Protein AF-0000000066196671 (afdb_homodimer)

Sequence (180 aa):
MACPLDQAIGLLVAIFHKYSGQEGDKNTLSKSELKELIQKELTIGAKLQDAEIAKLMDDLDRNKDQVVNFQEYVTFLGALAMIYNDVLRGMACPLDQAIGLLVAIFHKYSGQEGDKNTLSKSELKELIQKELTIGAKLQDAEIAKLMDDLDRNKDQVVNFQEYVTFLGALAMIYNDVLRG

Foldseek 3Di:
DQDPVNVVVVVLLVLLQVQCPPVHGSFWAALVSQLCSCCVVNPVSVVPDSVRSQVLLVVLPPVPPNIHGPVSSVVSVVVVVVVVVVVVVD/DQDPVNVVVVVLLVLLQVQCPPVHGSFWAALVSQLCSCCVVPPVSVVPDSVRSQVLLVVLPPVPPNIHGPVSSVVSVVVVVVVVVVVVVD

Solvent-accessible surface area (backbone atoms only — not comparable to full-atom values): 9330 Å² total; per-residue (Å²): 127,83,24,72,51,51,52,28,35,49,49,50,41,49,53,47,43,68,36,13,43,71,88,62,53,52,63,31,23,38,62,68,33,46,44,49,43,32,40,71,33,23,71,70,33,55,72,49,47,73,67,54,43,51,49,49,44,57,67,44,21,74,83,67,74,67,34,31,36,60,65,36,47,29,53,49,51,36,53,52,24,51,54,47,43,56,58,64,74,93,127,84,25,71,50,52,52,29,34,48,49,51,40,50,52,47,43,67,37,13,42,70,88,63,54,53,61,30,21,39,64,68,33,46,44,49,42,32,40,72,34,24,71,70,33,55,72,49,47,72,69,55,43,50,49,50,43,56,67,44,20,72,83,67,73,68,34,32,37,59,64,36,48,30,52,52,50,35,54,52,22,52,54,48,42,55,58,65,74,91

Organism: Sus scrofa (NCBI:txid9823)

Nearest PDB structures (foldseek):
  1k96-assembly1_A-2  TM=9.600E-01  e=1.527E-11  Homo sapiens
  1k9k-assembly1_A  TM=9.599E-01  e=1.431E-11  Homo sapiens
  4ybh-assembly1_B-2  TM=9.336E-01  e=1.178E-11  Homo sapiens
  2m1k-assembly1_D  TM=9.366E-01  e=1.854E-11  Homo sapiens
  4cfq-assembly2_A  TM=9.407E-01  e=6.468E-08  Homo sapiens

Radius of gyration: 16.0 Å; Cα contacts (8 Å, |Δi|>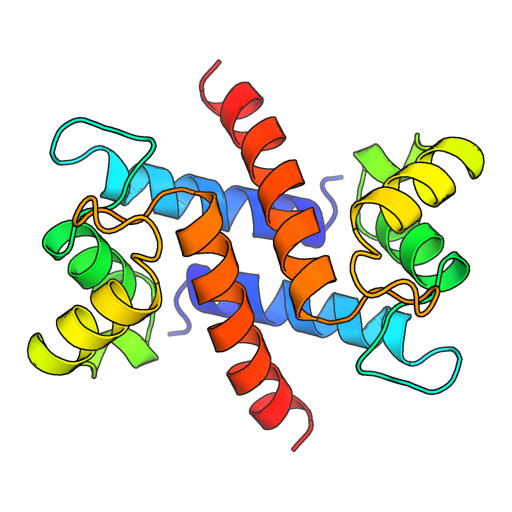4): 247; chains: 2; bounding box: 41×39×40 Å

InterPro domains:
  IPR001751 S100/Calcium binding protein 7/8-like, conserved site [PS00303] (56-77)
  IPR002048 EF-hand domain [PS50222] (48-83)
  IPR002048 EF-hand domain [SM00054] (52-80)
  IPR011992 EF-hand domain pair [SSF47473] (6-86)
  IPR013787 S100/CaBP-9k-type, calcium binding, subdomain [PF01023] (5-42)
  IPR013787 S100/CaBP-9k-type, calcium binding, subdomain [SM01394] (5-47)
  IPR018247 EF-Hand 1, calcium-binding site [PS00018] (61-73)
  IPR034118 Protein S100-A6 [cd05029] (1-88)

GO terms:
  GO:0005634 nucleus (C, IDA)
  GO:0005737 cytoplasm (C, IDA)
  GO:0098586 cellular response to virus (P, IMP)

Structure (mmCIF, N/CA/C/O backbone):
data_AF-0000000066196671-model_v1
#
loop_
_entity.id
_entity.type
_entity.pdbx_description
1 polymer 'Protein S100-A6'
#
loop_
_atom_site.group_PDB
_atom_site.id
_atom_site.type_symbol
_atom_site.label_atom_id
_atom_site.label_alt_id
_atom_site.label_comp_id
_atom_site.label_asym_id
_atom_site.label_entity_id
_atom_site.label_seq_id
_atom_site.pdbx_PDB_ins_code
_atom_site.Cartn_x
_atom_site.Cartn_y
_atom_site.Cartn_z
_atom_site.occupancy
_atom_site.B_iso_or_equiv
_atom_site.auth_seq_id
_atom_site.auth_comp_id
_atom_site.auth_asym_id
_atom_site.auth_atom_id
_atom_site.pdbx_PDB_model_num
ATOM 1 N 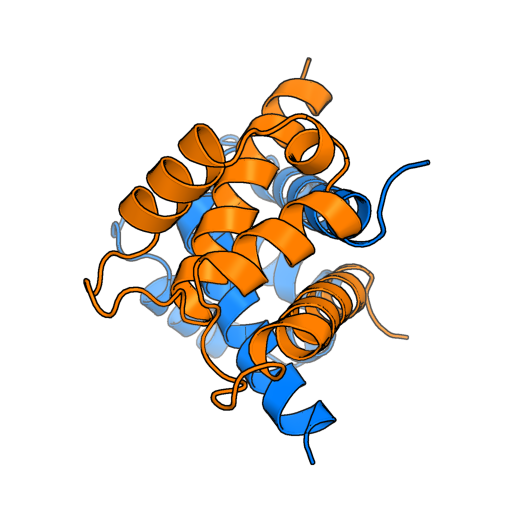N . MET A 1 1 ? 7.555 1.979 20.031 1 54.72 1 MET A N 1
ATOM 2 C CA . MET A 1 1 ? 6.465 1.084 19.656 1 54.72 1 MET A CA 1
ATOM 3 C C . MET A 1 1 ? 6.105 1.262 18.188 1 54.72 1 MET A C 1
ATOM 5 O O . MET A 1 1 ? 6.031 2.389 17.688 1 54.72 1 MET A O 1
ATOM 9 N N . ALA A 1 2 ? 6.223 0.228 17.516 1 67.56 2 ALA A N 1
ATOM 10 C CA . ALA A 1 2 ? 6.02 0.323 16.078 1 67.56 2 ALA A CA 1
ATOM 11 C C . ALA A 1 2 ? 4.582 0.729 15.75 1 67.56 2 ALA A C 1
ATOM 13 O O . ALA A 1 2 ? 3.633 0.179 16.312 1 67.56 2 ALA A O 1
ATOM 14 N N . CYS A 1 3 ? 4.348 1.854 15.148 1 82.56 3 CYS A N 1
ATOM 15 C CA . CYS A 1 3 ? 3.031 2.363 14.781 1 82.56 3 CYS A CA 1
ATOM 16 C C . CYS A 1 3 ? 2.299 1.385 13.875 1 82.56 3 CYS A C 1
ATOM 18 O O . CYS A 1 3 ? 2.93 0.628 13.133 1 82.56 3 CYS A O 1
ATOM 20 N N . PRO A 1 4 ? 1.027 1.241 14.016 1 88.31 4 PRO A N 1
ATOM 21 C CA . PRO A 1 4 ? 0.217 0.314 13.227 1 88.31 4 PRO A CA 1
ATOM 22 C C . PRO A 1 4 ? 0.467 0.448 11.719 1 88.31 4 PRO A C 1
ATOM 24 O O . PRO A 1 4 ? 0.535 -0.558 11.016 1 88.31 4 PRO A O 1
ATOM 27 N N . LEU A 1 5 ? 0.782 1.62 11.281 1 91.19 5 LEU A N 1
ATOM 28 C CA . LEU A 1 5 ? 1.023 1.882 9.867 1 91.19 5 LEU A CA 1
ATOM 29 C C . LEU A 1 5 ? 2.354 1.285 9.422 1 91.19 5 LEU A C 1
ATOM 31 O O . LEU A 1 5 ? 2.432 0.642 8.375 1 91.19 5 LEU A O 1
ATOM 35 N N . ASP A 1 6 ? 3.361 1.443 10.242 1 91.25 6 ASP A N 1
ATOM 36 C CA . ASP A 1 6 ? 4.688 0.895 9.977 1 91.25 6 ASP A CA 1
ATOM 37 C C . ASP A 1 6 ? 4.648 -0.63 9.906 1 91.25 6 ASP A C 1
ATOM 39 O O . ASP A 1 6 ? 5.316 -1.235 9.07 1 91.25 6 ASP A O 1
ATOM 43 N N . GLN A 1 7 ? 3.906 -1.208 10.828 1 89.62 7 GLN A N 1
ATOM 44 C CA . GLN A 1 7 ? 3.785 -2.66 10.883 1 89.62 7 GLN A CA 1
ATOM 45 C C . GLN A 1 7 ? 3.076 -3.205 9.648 1 89.62 7 GLN A C 1
ATOM 47 O O . GLN A 1 7 ? 3.475 -4.234 9.102 1 89.62 7 GLN A O 1
ATOM 52 N N . ALA A 1 8 ? 2.016 -2.455 9.234 1 91.62 8 ALA A N 1
ATOM 53 C CA . ALA A 1 8 ? 1.254 -2.848 8.047 1 91.62 8 ALA A CA 1
ATOM 54 C C . ALA A 1 8 ? 2.129 -2.82 6.801 1 91.62 8 ALA A C 1
ATOM 56 O O . ALA A 1 8 ? 2.127 -3.766 6.012 1 91.62 8 ALA A O 1
ATOM 57 N N . ILE A 1 9 ? 2.971 -1.768 6.719 1 92 9 ILE A N 1
ATOM 58 C CA . ILE A 1 9 ? 3.861 -1.61 5.574 1 92 9 ILE A CA 1
ATOM 59 C C . ILE A 1 9 ? 4.902 -2.727 5.574 1 92 9 ILE A C 1
ATOM 61 O O . ILE A 1 9 ? 5.211 -3.297 4.527 1 92 9 ILE A O 1
ATOM 65 N N . GLY A 1 10 ? 5.391 -3.002 6.656 1 89.88 10 GLY A N 1
ATOM 66 C CA . GLY A 1 10 ? 6.379 -4.062 6.777 1 89.88 10 GLY A CA 1
ATOM 67 C C . GLY A 1 10 ? 5.84 -5.426 6.375 1 89.88 10 GLY A C 1
ATOM 68 O O . GLY A 1 10 ? 6.547 -6.211 5.738 1 89.88 10 GLY A O 1
ATOM 69 N N . LEU A 1 11 ? 4.617 -5.641 6.766 1 90.62 11 LEU A N 1
ATOM 70 C CA . LEU A 1 11 ? 3.984 -6.914 6.449 1 90.62 11 LEU A CA 1
ATOM 71 C C . LEU A 1 11 ? 3.775 -7.055 4.945 1 90.62 11 LEU A C 1
ATOM 73 O O . LEU A 1 11 ? 4.012 -8.125 4.379 1 90.62 11 LEU A O 1
ATOM 77 N N . LEU A 1 12 ? 3.344 -5.93 4.34 1 91.5 12 LEU A N 1
ATOM 78 C CA . LEU A 1 12 ? 3.129 -5.926 2.896 1 91.5 12 LEU A CA 1
ATOM 79 C C . LEU A 1 12 ? 4.418 -6.25 2.152 1 91.5 12 LEU A C 1
ATOM 81 O O . LEU A 1 12 ? 4.41 -7.035 1.2 1 91.5 12 LEU A O 1
ATOM 85 N N . VAL A 1 13 ? 5.547 -5.676 2.592 1 91.56 13 VAL A N 1
ATOM 86 C CA . VAL A 1 13 ? 6.859 -5.891 1.988 1 91.56 13 VAL A CA 1
ATOM 87 C C . VAL A 1 13 ? 7.305 -7.332 2.219 1 91.56 13 VAL A C 1
ATOM 89 O O . VAL A 1 13 ? 7.84 -7.977 1.313 1 91.56 13 VAL A O 1
ATOM 92 N N . ALA A 1 14 ? 7.074 -7.824 3.416 1 90.12 14 ALA A N 1
ATOM 93 C CA . ALA A 1 14 ? 7.48 -9.18 3.775 1 90.12 14 ALA A CA 1
ATOM 94 C C . ALA A 1 14 ? 6.773 -10.219 2.902 1 90.12 14 ALA A C 1
ATOM 96 O O . ALA A 1 14 ? 7.398 -11.164 2.424 1 90.12 14 ALA A O 1
ATOM 97 N N . ILE A 1 15 ? 5.539 -10 2.725 1 91.25 15 ILE A N 1
ATOM 98 C CA . ILE A 1 15 ? 4.738 -10.914 1.912 1 91.25 15 ILE A CA 1
ATOM 99 C C . ILE A 1 15 ? 5.207 -10.852 0.459 1 91.25 15 ILE A C 1
ATOM 101 O O . ILE A 1 15 ? 5.332 -11.883 -0.203 1 91.25 15 ILE A O 1
ATOM 105 N N . PHE A 1 16 ? 5.492 -9.609 -0.021 1 90.62 16 PHE A N 1
ATOM 106 C CA . PHE A 1 16 ? 5.996 -9.422 -1.375 1 90.62 16 PHE A CA 1
ATOM 107 C C . PHE A 1 16 ? 7.281 -10.211 -1.593 1 90.62 16 PHE A C 1
ATOM 109 O O . PHE A 1 16 ? 7.41 -10.93 -2.586 1 90.62 16 PHE A O 1
ATOM 116 N N . HIS A 1 17 ? 8.164 -10.164 -0.658 1 88.38 17 HIS A N 1
ATOM 117 C CA . HIS A 1 17 ? 9.461 -10.828 -0.757 1 88.38 17 HIS A CA 1
ATOM 118 C C . HIS A 1 17 ? 9.312 -12.336 -0.563 1 88.38 17 HIS A C 1
ATOM 120 O O . HIS A 1 17 ? 10.133 -13.109 -1.062 1 88.38 17 HIS A O 1
ATOM 126 N N . LYS A 1 18 ? 8.258 -12.633 0.207 1 90.5 18 LYS A N 1
ATOM 127 C CA . LYS A 1 18 ? 7.996 -14.047 0.455 1 90.5 18 LYS A CA 1
ATOM 128 C C . LYS A 1 18 ? 7.699 -14.789 -0.845 1 90.5 18 LYS A C 1
ATOM 130 O O . LYS A 1 18 ? 8.148 -15.922 -1.037 1 90.5 18 LYS A O 1
ATOM 135 N N . TYR A 1 19 ? 7.039 -14.062 -1.806 1 90.69 19 TYR A N 1
ATOM 136 C CA . TYR A 1 19 ? 6.617 -14.695 -3.053 1 90.69 19 TYR A CA 1
ATOM 137 C C . TYR A 1 19 ? 7.469 -14.211 -4.219 1 90.69 19 TY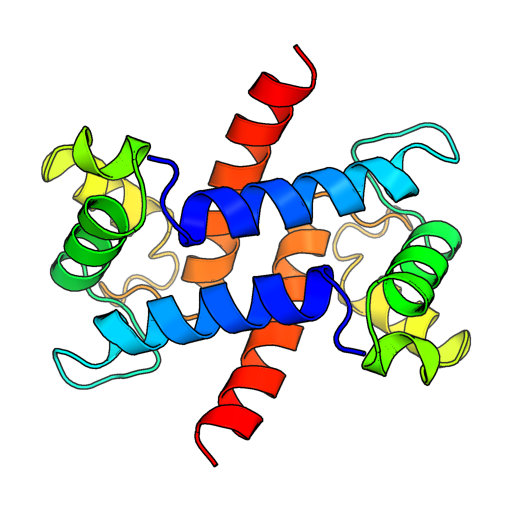R A C 1
ATOM 139 O O . TYR A 1 19 ? 7.609 -14.914 -5.223 1 90.69 19 TYR A O 1
ATOM 147 N N . SER A 1 20 ? 8.047 -12.961 -4.324 1 87.62 20 SER A N 1
ATOM 148 C CA . SER A 1 20 ? 8.805 -12.352 -5.406 1 87.62 20 SER A CA 1
ATOM 149 C C . SER A 1 20 ? 10.156 -13.023 -5.586 1 87.62 20 SER A C 1
ATOM 151 O O . SER A 1 20 ? 10.75 -12.969 -6.668 1 87.62 20 SER A O 1
ATOM 153 N N . GLY A 1 21 ? 10.594 -13.789 -4.609 1 79.62 21 GLY A N 1
ATOM 154 C CA . GLY A 1 21 ? 11.922 -14.375 -4.668 1 79.62 21 GLY A CA 1
ATOM 155 C C . GLY A 1 21 ? 11.906 -15.867 -4.961 1 79.62 21 GLY A C 1
ATOM 156 O O . GLY A 1 21 ? 12.898 -16.562 -4.734 1 79.62 21 GLY A O 1
ATOM 157 N N . GLN A 1 22 ? 10.758 -16.188 -5.547 1 83.12 22 GLN A N 1
ATOM 158 C CA . GLN A 1 22 ? 10.656 -17.625 -5.793 1 83.12 22 GLN A CA 1
ATOM 159 C C . GLN A 1 22 ? 11.422 -18.016 -7.059 1 83.12 22 GLN A C 1
ATOM 161 O O . GLN A 1 22 ? 12.102 -19.047 -7.082 1 83.12 22 GLN A O 1
ATOM 166 N N . GLU A 1 23 ? 11.258 -17.109 -8.078 1 79.5 23 GLU A N 1
ATOM 167 C CA . GLU A 1 23 ? 11.883 -17.453 -9.352 1 79.5 23 GLU A CA 1
ATOM 168 C C . GLU A 1 23 ? 13.148 -16.625 -9.586 1 79.5 23 GLU A C 1
ATOM 170 O O . GLU A 1 23 ? 13.719 -16.641 -10.68 1 79.5 23 GLU A O 1
ATOM 175 N N . GLY A 1 24 ? 13.68 -15.812 -8.578 1 76.38 24 GLY A N 1
ATOM 176 C CA . GLY A 1 24 ? 14.922 -15.086 -8.789 1 76.38 24 GLY A CA 1
ATOM 177 C C . GLY A 1 24 ? 14.883 -13.664 -8.25 1 76.38 24 GLY A C 1
ATOM 178 O O . GLY A 1 24 ? 15.617 -13.328 -7.324 1 76.38 24 GLY A O 1
ATOM 179 N N . ASP A 1 25 ? 14.188 -12.82 -9.094 1 79.94 25 ASP A N 1
ATOM 180 C CA . ASP A 1 25 ? 14.203 -11.398 -8.766 1 79.94 25 ASP A CA 1
ATOM 181 C C . ASP A 1 25 ? 13.266 -11.094 -7.602 1 79.94 25 ASP A C 1
ATOM 183 O O . ASP A 1 25 ? 12.055 -11.312 -7.703 1 79.94 25 ASP A O 1
ATOM 187 N N . LYS A 1 26 ? 13.844 -10.836 -6.496 1 82.88 26 LYS A N 1
ATOM 188 C CA . LYS A 1 26 ? 13.078 -10.547 -5.289 1 82.88 26 LYS A CA 1
ATOM 189 C C . LYS A 1 26 ? 12.422 -9.172 -5.363 1 82.88 26 LYS A C 1
ATOM 191 O O . LYS A 1 26 ? 11.711 -8.766 -4.445 1 82.88 26 LYS A O 1
ATOM 196 N N . ASN A 1 27 ? 12.703 -8.477 -6.457 1 85 27 ASN A N 1
ATOM 197 C CA . ASN A 1 27 ? 12.172 -7.125 -6.594 1 85 27 ASN A CA 1
ATOM 198 C C . ASN A 1 27 ? 11.008 -7.074 -7.582 1 85 27 ASN A C 1
ATOM 200 O O . ASN A 1 27 ? 10.445 -6.008 -7.836 1 85 27 ASN A O 1
ATOM 204 N N . THR A 1 28 ? 10.711 -8.195 -8.102 1 90.25 28 THR A N 1
ATOM 205 C CA . THR A 1 28 ? 9.633 -8.258 -9.086 1 90.25 28 THR A CA 1
ATOM 206 C C . THR A 1 28 ? 8.797 -9.523 -8.883 1 90.25 28 THR A C 1
ATOM 208 O O . THR A 1 28 ? 9.289 -10.523 -8.359 1 90.25 28 THR A O 1
ATOM 211 N N . LEU A 1 29 ? 7.496 -9.445 -9.148 1 92.69 29 LEU A N 1
ATOM 212 C CA . LEU A 1 29 ? 6.57 -10.57 -9.055 1 92.69 29 LEU A CA 1
ATOM 213 C C . LEU A 1 29 ? 6.125 -11.016 -10.445 1 92.69 29 LEU A C 1
ATOM 215 O O . LEU A 1 29 ? 5.699 -10.195 -11.258 1 92.69 29 LEU A O 1
ATOM 219 N N . SER A 1 30 ? 6.363 -12.289 -10.734 1 93.06 30 SER A N 1
ATOM 220 C CA . SER A 1 30 ? 5.875 -12.836 -12 1 93.06 30 SER A CA 1
ATOM 221 C C . SER A 1 30 ? 4.383 -13.141 -11.93 1 93.06 30 SER A C 1
ATOM 223 O O . SER A 1 30 ? 3.773 -13.047 -10.859 1 93.06 30 SER A O 1
ATOM 225 N N . LYS A 1 31 ? 3.84 -13.5 -13.047 1 91.88 31 LYS A N 1
ATOM 226 C CA . LYS A 1 31 ? 2.418 -13.828 -13.102 1 91.88 31 LYS A CA 1
ATOM 227 C C . LYS A 1 31 ? 2.07 -14.938 -12.117 1 91.88 31 LYS A C 1
ATOM 229 O O . LYS A 1 31 ? 1.071 -14.844 -11.398 1 91.88 31 LYS A O 1
ATOM 234 N N . SER A 1 32 ? 2.93 -15.906 -12.086 1 93.12 32 SER A N 1
ATOM 235 C CA . SER A 1 32 ? 2.713 -17.047 -11.203 1 93.12 32 SER A CA 1
ATOM 236 C C . SER A 1 32 ? 2.834 -16.656 -9.742 1 93.12 32 SER A C 1
ATOM 238 O O . SER A 1 32 ? 2.047 -17.094 -8.898 1 93.12 32 SER A O 1
ATOM 240 N N . GLU A 1 33 ? 3.832 -15.812 -9.477 1 95.19 33 GLU A N 1
ATOM 241 C CA . GLU A 1 33 ? 4.062 -15.367 -8.109 1 95.19 33 GLU A CA 1
ATOM 242 C C . GLU A 1 33 ? 2.92 -14.477 -7.621 1 95.19 33 GLU A C 1
ATOM 244 O O . GLU A 1 33 ? 2.479 -14.594 -6.477 1 95.19 33 GLU A O 1
ATOM 249 N N . LEU A 1 34 ? 2.516 -13.586 -8.57 1 93.38 34 LEU A N 1
ATOM 250 C CA . LEU A 1 34 ? 1.395 -12.711 -8.242 1 93.38 34 LEU A CA 1
ATOM 251 C C . LEU A 1 34 ? 0.142 -13.523 -7.938 1 93.38 34 LEU A C 1
ATOM 253 O O . LEU A 1 34 ? -0.563 -13.25 -6.965 1 93.38 34 LEU A O 1
ATOM 257 N N . LYS A 1 35 ? -0.073 -14.539 -8.727 1 94 35 LYS A N 1
ATOM 258 C CA . LYS A 1 35 ? -1.222 -15.422 -8.539 1 94 35 LYS A CA 1
ATOM 259 C C . LYS A 1 35 ? -1.175 -16.109 -7.18 1 94 35 LYS A C 1
ATOM 261 O O . LYS A 1 35 ? -2.176 -16.141 -6.461 1 94 35 LYS A O 1
ATOM 266 N N . GLU A 1 36 ? -0.07 -16.625 -6.84 1 93.12 36 GLU A N 1
ATOM 267 C CA . GLU A 1 36 ? 0.12 -17.312 -5.57 1 93.12 36 GLU A CA 1
ATOM 268 C C . GLU A 1 36 ? -0.055 -16.359 -4.391 1 93.12 36 GLU A C 1
ATOM 270 O O . GLU A 1 36 ? -0.701 -16.703 -3.398 1 93.12 36 GLU A O 1
ATOM 275 N N . LEU A 1 37 ? 0.598 -15.211 -4.605 1 93.06 37 LEU A N 1
ATOM 276 C CA . LEU A 1 37 ? 0.494 -14.195 -3.566 1 93.06 37 LEU A CA 1
ATOM 277 C C . LEU A 1 37 ? -0.961 -13.805 -3.326 1 93.06 37 LEU A C 1
ATOM 279 O O . LEU A 1 37 ? -1.422 -13.789 -2.182 1 93.06 37 LEU A O 1
ATOM 283 N N . ILE A 1 38 ? -1.724 -13.531 -4.375 1 93.06 38 ILE A N 1
ATOM 284 C CA . ILE A 1 38 ? -3.117 -13.109 -4.289 1 93.06 38 ILE A CA 1
ATOM 285 C C . ILE A 1 38 ? -3.963 -14.25 -3.723 1 93.06 38 ILE A C 1
ATOM 287 O O . ILE A 1 38 ? -4.805 -14.031 -2.848 1 93.06 38 ILE A O 1
ATOM 291 N N . GLN A 1 39 ? -3.691 -15.5 -4.105 1 93.06 39 GLN A N 1
ATOM 292 C CA . GLN A 1 39 ? -4.48 -16.656 -3.701 1 93.06 39 GLN A CA 1
ATOM 293 C C . GLN A 1 39 ? -4.172 -17.062 -2.264 1 93.06 39 GLN A C 1
ATOM 295 O O . GLN A 1 39 ? -5.059 -17.531 -1.541 1 93.06 39 GLN A O 1
ATOM 300 N N . LYS A 1 40 ? -2.961 -16.828 -1.893 1 92 40 LYS A N 1
ATOM 301 C CA . LYS A 1 40 ? -2.523 -17.234 -0.563 1 92 40 LYS A CA 1
ATOM 302 C C . LYS A 1 40 ? -2.732 -16.125 0.457 1 92 40 LYS A C 1
ATOM 304 O O . LYS A 1 40 ? -3.023 -16.391 1.625 1 92 40 LYS A O 1
ATOM 309 N N . GLU A 1 41 ? -2.531 -14.883 -0.006 1 92.12 41 GLU A N 1
ATOM 310 C CA . GLU A 1 41 ? -2.508 -13.766 0.932 1 92.12 41 GLU A CA 1
ATOM 311 C C . GLU A 1 41 ? -3.805 -12.961 0.865 1 92.12 41 GLU A C 1
ATOM 313 O O . GLU A 1 41 ? -4.082 -12.148 1.748 1 92.12 41 GLU A O 1
ATOM 318 N N . LEU A 1 42 ? -4.496 -13.094 -0.223 1 89.88 42 LEU A N 1
ATOM 319 C CA . LEU A 1 42 ? -5.742 -12.359 -0.374 1 89.88 42 LEU A CA 1
ATOM 320 C C . LEU A 1 42 ? -6.934 -13.305 -0.447 1 89.88 42 LEU A C 1
ATOM 322 O O . LEU A 1 42 ? -6.906 -14.281 -1.201 1 89.88 42 LEU A O 1
ATOM 326 N N . THR A 1 43 ? -7.949 -13 0.351 1 88.69 43 THR A N 1
ATOM 327 C CA . THR A 1 43 ? -9.156 -13.828 0.353 1 88.69 43 THR A CA 1
ATOM 328 C C . THR A 1 43 ? -9.914 -13.672 -0.963 1 88.69 43 THR A C 1
ATOM 330 O O . THR A 1 43 ? -10.438 -14.656 -1.498 1 88.69 43 THR A O 1
ATOM 333 N N . ILE A 1 44 ? -9.867 -12.5 -1.469 1 83.19 44 ILE A N 1
ATOM 334 C CA . ILE A 1 44 ? -10.562 -12.203 -2.719 1 83.19 44 ILE A CA 1
ATOM 335 C C . ILE A 1 44 ? -9.828 -12.859 -3.885 1 83.19 44 ILE A C 1
ATOM 337 O O . ILE A 1 44 ? -10.445 -13.242 -4.879 1 83.19 44 ILE A O 1
ATOM 341 N N . GLY A 1 45 ? -8.492 -12.891 -3.801 1 88.06 45 GLY A N 1
ATOM 342 C CA . GLY A 1 45 ? -7.664 -13.469 -4.844 1 88.06 45 GLY A CA 1
ATOM 343 C C . GLY A 1 45 ? -7.871 -14.961 -5.012 1 88.06 45 GLY A C 1
ATOM 344 O O . GLY A 1 45 ? -7.746 -15.492 -6.121 1 88.06 45 GLY A O 1
ATOM 345 N N . ALA A 1 46 ? -8.211 -15.602 -3.871 1 85.44 46 ALA A N 1
ATOM 346 C CA . ALA A 1 46 ? -8.438 -17.047 -3.93 1 85.44 46 ALA A CA 1
ATOM 347 C C . ALA A 1 46 ? -9.586 -17.391 -4.875 1 85.44 46 ALA A C 1
ATOM 349 O O . ALA A 1 46 ? -9.641 -18.484 -5.422 1 85.44 46 ALA A O 1
ATOM 350 N N . LYS A 1 47 ? -10.43 -16.344 -5.09 1 88.94 47 LYS A N 1
ATOM 351 C CA . LYS A 1 47 ? -11.594 -16.547 -5.949 1 88.94 47 LYS A CA 1
ATOM 352 C C . LYS A 1 47 ? -11.281 -16.172 -7.395 1 88.94 47 LYS A C 1
ATOM 354 O O . LYS A 1 47 ? -12.039 -16.516 -8.305 1 88.94 47 LYS A O 1
ATOM 359 N N . LEU A 1 48 ? -10.109 -15.523 -7.484 1 90.12 48 LEU A N 1
ATOM 360 C CA . LEU A 1 48 ? -9.727 -15.078 -8.82 1 90.12 48 LEU A CA 1
ATOM 361 C C . LEU A 1 48 ? -9.133 -16.219 -9.625 1 90.12 48 LEU A C 1
ATOM 363 O O . LEU A 1 48 ? -8.391 -17.047 -9.094 1 90.12 48 LEU A O 1
ATOM 367 N N . GLN A 1 49 ? -9.539 -16.266 -10.906 1 92.44 49 GLN A N 1
ATOM 368 C CA . GLN A 1 49 ? -9.016 -17.312 -11.789 1 92.44 49 GLN A CA 1
ATOM 369 C C . GLN A 1 49 ? -7.727 -16.859 -12.469 1 92.44 49 GLN A C 1
ATOM 371 O O . GLN A 1 49 ? -7.344 -15.688 -12.375 1 92.44 49 GLN A O 1
ATOM 376 N N . ASP A 1 50 ? -7.094 -17.766 -13.133 1 93.62 50 ASP A N 1
ATOM 377 C CA . ASP A 1 50 ? -5.852 -17.484 -13.844 1 93.62 50 ASP A CA 1
ATOM 378 C C . ASP A 1 50 ? -6.031 -16.359 -14.844 1 93.62 50 ASP A C 1
ATOM 380 O O . ASP A 1 50 ? -5.125 -15.539 -15.039 1 93.62 50 ASP A O 1
ATOM 384 N N . ALA A 1 51 ? -7.219 -16.375 -15.398 1 94 51 ALA A N 1
ATOM 385 C CA . ALA A 1 51 ? -7.52 -15.359 -16.406 1 94 51 ALA A CA 1
ATOM 386 C C . ALA A 1 51 ? -7.613 -13.969 -15.789 1 94 51 ALA A C 1
ATOM 388 O O . ALA A 1 51 ? -7.129 -12.992 -16.359 1 94 51 ALA A O 1
ATOM 389 N N . GLU A 1 52 ? -8.258 -13.906 -14.609 1 92.56 52 GLU A N 1
ATOM 390 C CA . GLU A 1 52 ? -8.406 -12.641 -13.891 1 92.56 52 GLU A CA 1
ATOM 391 C C . GLU A 1 52 ? -7.059 -12.141 -13.375 1 92.56 52 GLU A C 1
ATOM 393 O O . GLU A 1 52 ? -6.77 -10.945 -13.438 1 92.56 52 GLU A O 1
ATOM 398 N N . ILE A 1 53 ? -6.277 -13.047 -1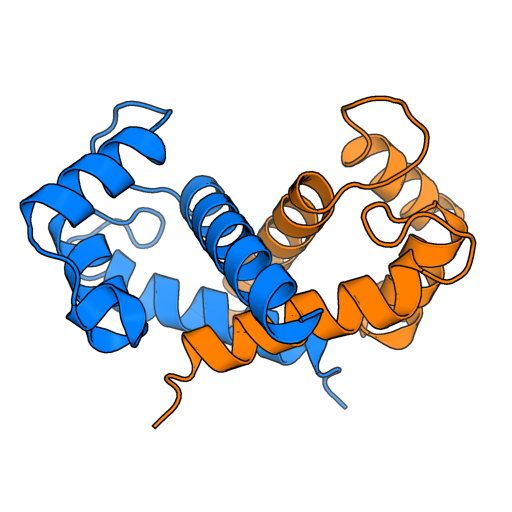2.945 1 92.69 53 ILE A N 1
ATOM 399 C CA . ILE A 1 53 ? -4.945 -12.727 -12.445 1 92.69 53 ILE A CA 1
ATOM 400 C C . ILE A 1 53 ? -4.086 -12.188 -13.578 1 92.69 53 ILE A C 1
ATOM 402 O O . ILE A 1 53 ? -3.359 -11.203 -13.406 1 92.69 53 ILE A O 1
ATOM 406 N N . ALA A 1 54 ? -4.176 -12.883 -14.703 1 91.88 54 ALA A N 1
ATOM 407 C CA . ALA A 1 54 ? -3.416 -12.469 -15.875 1 91.88 54 ALA A CA 1
ATOM 408 C C . ALA A 1 54 ? -3.787 -11.055 -16.297 1 91.88 54 ALA A C 1
ATOM 410 O O . ALA A 1 54 ? -2.914 -10.258 -16.656 1 91.88 54 ALA A O 1
ATOM 411 N N . LYS A 1 55 ? -5.074 -10.758 -16.25 1 92.5 55 LYS A N 1
ATOM 412 C CA . LYS A 1 55 ? -5.555 -9.422 -16.594 1 92.5 55 LYS A CA 1
ATOM 413 C C . LYS A 1 55 ? -5.055 -8.391 -15.594 1 92.5 55 LYS A C 1
ATOM 415 O O . LYS A 1 55 ? -4.668 -7.281 -15.977 1 92.5 55 LYS A O 1
ATOM 420 N N . LEU A 1 56 ? -5.168 -8.82 -14.328 1 89.5 56 LEU A N 1
ATOM 421 C CA . LEU A 1 56 ? -4.684 -7.961 -13.258 1 89.5 56 LEU A CA 1
ATOM 422 C C . LEU A 1 56 ? -3.199 -7.66 -13.43 1 89.5 56 LEU A C 1
ATOM 424 O O . LEU A 1 56 ? -2.773 -6.512 -13.297 1 89.5 56 LEU A O 1
ATOM 428 N N . MET A 1 57 ? -2.436 -8.688 -13.734 1 90.81 57 MET A N 1
ATOM 429 C CA . MET A 1 57 ? -1.001 -8.547 -13.961 1 90.81 57 MET A CA 1
ATOM 430 C C . MET A 1 57 ? -0.729 -7.602 -15.125 1 90.81 57 MET A C 1
ATOM 432 O O . MET A 1 57 ? 0.152 -6.742 -15.039 1 90.81 57 MET A O 1
ATOM 436 N N . ASP A 1 58 ? -1.593 -7.742 -16.156 1 91.12 58 ASP A N 1
ATOM 437 C CA . ASP A 1 58 ? -1.453 -6.918 -17.344 1 91.12 58 ASP A CA 1
ATOM 438 C C . ASP A 1 58 ? -1.78 -5.457 -17.047 1 91.12 58 ASP A C 1
ATOM 440 O O . ASP A 1 58 ? -1.147 -4.551 -17.594 1 91.12 58 ASP A O 1
ATOM 444 N N . ASP A 1 59 ? -2.711 -5.316 -16.125 1 88.12 59 ASP A N 1
ATOM 445 C CA . ASP A 1 59 ? -3.129 -3.973 -15.734 1 88.12 59 ASP A CA 1
ATOM 446 C C . ASP A 1 59 ? -2.053 -3.289 -14.898 1 88.12 59 ASP A C 1
ATOM 448 O O . ASP A 1 59 ? -1.804 -2.092 -15.055 1 88.12 59 ASP A O 1
ATOM 452 N N . LEU A 1 60 ? -1.435 -4.145 -14.117 1 86.88 60 LEU A N 1
ATOM 453 C CA . LEU A 1 60 ? -0.426 -3.633 -13.195 1 86.88 60 LEU A CA 1
ATOM 454 C C . LEU A 1 60 ? 0.928 -3.508 -13.891 1 86.88 60 LEU A C 1
ATOM 456 O O . LEU A 1 60 ? 1.695 -2.586 -13.594 1 86.88 60 LEU A O 1
ATOM 460 N N . ASP A 1 61 ? 1.178 -4.578 -14.805 1 87.12 61 ASP A N 1
ATOM 461 C CA . ASP A 1 61 ? 2.447 -4.637 -15.523 1 87.12 61 ASP A CA 1
ATOM 462 C C . ASP A 1 61 ? 2.561 -3.494 -16.531 1 87.12 61 ASP A C 1
ATOM 464 O O . ASP A 1 61 ? 2.6 -3.73 -17.75 1 87.12 61 ASP A O 1
ATOM 468 N N . ARG A 1 62 ? 2.652 -2.312 -15.953 1 75.31 62 ARG A N 1
ATOM 469 C CA . ARG A 1 62 ? 2.721 -1.147 -16.828 1 75.31 62 ARG A CA 1
ATOM 470 C C . ARG A 1 62 ? 4.008 -1.155 -17.641 1 75.31 62 ARG A C 1
ATOM 472 O O . ARG A 1 62 ? 4.023 -0.698 -18.797 1 75.31 62 ARG A O 1
ATOM 479 N N . ASN A 1 63 ? 5.023 -1.639 -16.984 1 74.75 63 ASN A N 1
ATOM 480 C CA . ASN A 1 63 ? 6.332 -1.639 -17.641 1 74.75 63 ASN A CA 1
ATOM 481 C C . ASN A 1 63 ? 6.457 -2.777 -18.641 1 74.75 63 ASN A C 1
ATOM 483 O O . ASN A 1 63 ? 7.449 -2.863 -19.375 1 74.75 63 ASN A O 1
ATOM 487 N N . LYS A 1 64 ? 5.535 -3.662 -18.891 1 80.25 64 LYS A N 1
ATOM 488 C CA . LYS A 1 64 ? 5.469 -4.738 -19.875 1 80.25 64 LYS A CA 1
ATOM 489 C C . LYS A 1 64 ? 6.66 -5.684 -19.734 1 80.25 64 LYS A C 1
ATOM 491 O O . LYS A 1 64 ? 7.242 -6.105 -20.734 1 80.25 64 LYS A O 1
ATOM 496 N N . ASP A 1 65 ? 7.191 -5.871 -18.594 1 87 65 ASP A N 1
ATOM 497 C CA . ASP A 1 65 ? 8.281 -6.812 -18.359 1 87 65 ASP A CA 1
ATOM 498 C C . ASP A 1 65 ? 7.742 -8.164 -17.906 1 87 65 ASP A C 1
ATOM 500 O O . ASP A 1 65 ? 8.508 -9.109 -17.703 1 87 65 ASP A O 1
ATOM 504 N N . GLN A 1 66 ? 6.469 -8.273 -17.922 1 87.5 66 GLN A N 1
ATOM 505 C CA . GLN A 1 66 ? 5.758 -9.492 -17.547 1 87.5 66 GLN A CA 1
ATOM 506 C C . GLN A 1 66 ? 5.938 -9.789 -16.062 1 87.5 66 GLN A C 1
ATOM 508 O O . GLN A 1 66 ? 5.734 -10.922 -15.609 1 87.5 66 GLN A O 1
ATOM 513 N N . VAL A 1 67 ? 6.504 -8.859 -15.312 1 91.69 67 VAL A N 1
ATOM 514 C CA . VAL A 1 67 ? 6.676 -9.008 -13.875 1 91.69 67 VAL A CA 1
ATOM 515 C C . VAL A 1 67 ? 6.105 -7.781 -13.156 1 91.69 67 VAL A C 1
ATOM 517 O O . VAL A 1 67 ? 5.844 -6.754 -13.781 1 91.69 67 VAL A O 1
ATOM 520 N N . VAL A 1 68 ? 5.738 -7.914 -11.992 1 91.88 68 VAL A N 1
ATOM 521 C CA . VAL A 1 68 ? 5.215 -6.824 -11.18 1 91.88 68 VAL A CA 1
ATOM 522 C C . VAL A 1 68 ? 6.289 -6.352 -10.203 1 91.88 68 VAL A C 1
ATOM 524 O O . VAL A 1 68 ? 6.746 -7.117 -9.352 1 91.88 68 VAL A O 1
ATOM 527 N N . ASN A 1 69 ? 6.809 -5.125 -10.406 1 87.81 69 ASN A N 1
ATOM 528 C CA . ASN A 1 69 ? 7.789 -4.562 -9.484 1 87.81 69 ASN A CA 1
ATOM 529 C C . ASN A 1 69 ? 7.129 -4.086 -8.188 1 87.81 69 ASN A C 1
ATOM 531 O O . ASN A 1 69 ? 5.906 -4.113 -8.07 1 87.81 69 ASN A O 1
ATOM 535 N N . PHE A 1 70 ? 7.906 -3.621 -7.273 1 87 70 PHE A N 1
ATOM 536 C CA . PHE A 1 70 ? 7.43 -3.195 -5.965 1 87 70 PHE A CA 1
ATOM 537 C C . PHE A 1 70 ? 6.398 -2.084 -6.102 1 87 70 PHE A C 1
ATOM 539 O O . PHE A 1 70 ? 5.375 -2.092 -5.414 1 87 70 PHE A O 1
ATOM 546 N N . GLN A 1 71 ? 6.707 -1.236 -7.02 1 85.88 71 GLN A N 1
ATOM 547 C CA . GLN A 1 71 ? 5.828 -0.085 -7.203 1 85.88 71 GLN A CA 1
ATOM 548 C C . GLN A 1 71 ? 4.469 -0.511 -7.746 1 85.88 71 GLN A C 1
ATOM 550 O O . GLN A 1 71 ? 3.432 -0.019 -7.293 1 85.88 71 GLN A O 1
ATOM 555 N N . GLU A 1 72 ? 4.449 -1.364 -8.688 1 91.31 72 GLU A N 1
ATOM 556 C CA . GLU A 1 72 ? 3.205 -1.86 -9.266 1 91.31 72 GLU A CA 1
ATOM 557 C C . GLU A 1 72 ? 2.402 -2.66 -8.242 1 91.31 72 GLU A C 1
ATOM 559 O O . GLU A 1 72 ? 1.171 -2.594 -8.227 1 91.31 72 GLU A O 1
ATOM 564 N N . TYR A 1 73 ? 3.254 -3.414 -7.469 1 90.25 73 TYR A N 1
ATOM 565 C CA . TYR A 1 73 ? 2.629 -4.18 -6.395 1 90.25 73 TYR A CA 1
ATOM 566 C C . TYR A 1 73 ? 1.905 -3.262 -5.418 1 90.25 73 TYR A C 1
ATOM 568 O O . TYR A 1 73 ? 0.758 -3.52 -5.047 1 90.25 73 TYR A O 1
ATOM 576 N N . VAL A 1 74 ? 2.535 -2.197 -5.105 1 90.62 74 VAL A N 1
ATOM 577 C CA . VAL A 1 74 ? 1.973 -1.236 -4.16 1 90.62 74 VAL A CA 1
ATOM 578 C C . VAL A 1 74 ? 0.717 -0.602 -4.754 1 90.62 74 VAL A C 1
ATOM 580 O O . VAL A 1 74 ? -0.265 -0.373 -4.043 1 90.62 74 VAL A O 1
ATOM 583 N N . THR A 1 75 ? 0.78 -0.254 -6.047 1 87.31 75 THR A N 1
ATOM 584 C CA . THR A 1 75 ? -0.365 0.333 -6.734 1 87.31 75 THR A CA 1
ATOM 585 C C . THR A 1 75 ? -1.557 -0.619 -6.711 1 87.31 75 THR A C 1
ATOM 587 O O . THR A 1 75 ? -2.699 -0.188 -6.539 1 87.31 75 THR A O 1
ATOM 590 N N . PHE A 1 76 ? -1.247 -1.929 -6.867 1 88.38 76 PHE A N 1
ATOM 591 C CA . PHE A 1 76 ? -2.271 -2.965 -6.797 1 88.38 76 PHE A CA 1
ATOM 592 C C . PHE A 1 76 ? -2.928 -2.982 -5.422 1 88.38 76 PHE A C 1
ATOM 594 O O . PHE A 1 76 ? -4.156 -3.023 -5.312 1 88.38 76 PHE A O 1
ATOM 601 N N . LEU A 1 77 ? -2.131 -2.959 -4.359 1 89.94 77 LEU A N 1
ATOM 602 C CA . LEU A 1 77 ? -2.629 -2.953 -2.988 1 89.94 77 LEU A CA 1
ATOM 603 C C . LEU A 1 77 ? -3.512 -1.734 -2.736 1 89.94 77 LEU A C 1
ATOM 605 O O . LEU A 1 77 ? -4.52 -1.827 -2.029 1 89.94 77 LEU A O 1
ATOM 609 N N . GLY A 1 78 ? -3.164 -0.581 -3.379 1 88.81 78 GLY A N 1
ATOM 610 C CA . GLY A 1 78 ? -3.961 0.63 -3.264 1 88.81 78 GLY A CA 1
ATOM 611 C C . GLY A 1 78 ? -5.34 0.497 -3.881 1 88.81 78 GLY A C 1
ATOM 612 O O . GLY A 1 78 ? -6.32 1.013 -3.338 1 88.81 78 GLY A O 1
ATOM 613 N N . ALA A 1 79 ? -5.34 -0.177 -5.039 1 85.62 79 ALA A N 1
ATOM 614 C CA . ALA A 1 79 ? -6.625 -0.414 -5.691 1 85.62 79 ALA A CA 1
ATOM 615 C C . ALA A 1 79 ? -7.523 -1.294 -4.828 1 85.62 79 ALA A C 1
ATOM 617 O O . ALA A 1 79 ? -8.719 -1.03 -4.699 1 85.62 79 ALA A O 1
ATOM 618 N N . LEU A 1 80 ? -6.875 -2.32 -4.23 1 86.69 80 LEU A N 1
ATOM 619 C CA . LEU A 1 80 ? -7.613 -3.207 -3.338 1 86.69 80 LEU A CA 1
ATOM 620 C C . LEU A 1 80 ? -8.133 -2.447 -2.123 1 86.69 80 LEU A C 1
ATOM 622 O O . LEU A 1 80 ? -9.25 -2.695 -1.662 1 86.69 80 LEU A O 1
ATOM 626 N N . ALA A 1 81 ? -7.25 -1.562 -1.6 1 87.94 81 ALA A N 1
ATOM 627 C CA . ALA A 1 81 ? -7.625 -0.731 -0.457 1 87.94 81 ALA A CA 1
ATOM 628 C C . ALA A 1 81 ? -8.859 0.11 -0.77 1 87.94 81 ALA A C 1
ATOM 630 O O . ALA A 1 81 ? -9.703 0.326 0.1 1 87.94 81 ALA A O 1
ATOM 631 N N . MET A 1 82 ? -8.961 0.633 -2.041 1 84.19 82 MET A N 1
ATOM 632 C CA . MET A 1 82 ? -10.109 1.438 -2.451 1 84.19 82 MET A CA 1
ATOM 633 C C . MET A 1 82 ? -11.398 0.625 -2.387 1 84.19 82 MET A C 1
ATOM 635 O O . MET A 1 82 ? -12.445 1.144 -1.994 1 84.19 82 MET A O 1
ATOM 639 N N . ILE A 1 83 ? -11.281 -0.604 -2.77 1 81.88 83 ILE A N 1
ATOM 640 C CA . ILE A 1 83 ? -12.414 -1.517 -2.73 1 81.88 83 ILE A CA 1
ATOM 641 C C . ILE A 1 83 ? -12.836 -1.756 -1.283 1 81.88 83 ILE A C 1
ATOM 643 O O . ILE A 1 83 ? -14.023 -1.687 -0.956 1 81.88 83 ILE A O 1
ATOM 647 N N . TYR A 1 84 ? -11.812 -1.949 -0.396 1 77.81 84 TYR A N 1
ATOM 648 C CA . TYR A 1 84 ? -12.109 -2.141 1.021 1 77.81 84 TYR A CA 1
ATOM 649 C C . TYR A 1 84 ? -12.719 -0.883 1.627 1 77.81 84 TYR A C 1
ATOM 651 O O . TYR A 1 84 ? -13.602 -0.964 2.477 1 77.81 84 TYR A O 1
ATOM 659 N N . ASN A 1 85 ? -12.109 0.203 1.229 1 80.06 85 ASN A N 1
ATOM 660 C CA . ASN A 1 85 ? -12.641 1.485 1.679 1 80.06 85 ASN A CA 1
ATOM 661 C C . ASN A 1 85 ? -14.117 1.636 1.324 1 80.06 85 ASN A C 1
ATOM 663 O O . ASN A 1 85 ? -14.906 2.123 2.133 1 80.06 85 ASN A O 1
ATOM 667 N N . ASP A 1 86 ? -14.477 1.308 0.134 1 80.81 86 ASP A N 1
ATOM 668 C CA . ASP A 1 86 ? -15.875 1.375 -0.281 1 80.81 86 ASP A CA 1
ATOM 669 C C . ASP A 1 86 ? -16.75 0.448 0.565 1 80.81 86 ASP A C 1
ATOM 671 O O . ASP A 1 86 ? -17.875 0.792 0.904 1 80.81 86 ASP A O 1
ATOM 675 N N . VAL A 1 87 ? -16.188 -0.581 0.902 1 73.38 87 VAL A N 1
ATOM 676 C CA . VAL A 1 87 ? -16.906 -1.578 1.682 1 73.38 87 VAL A CA 1
ATOM 677 C C . VAL A 1 87 ? -17.016 -1.123 3.135 1 73.38 87 VAL A C 1
ATOM 679 O O . VAL A 1 87 ? -18.062 -1.283 3.77 1 73.38 87 VAL A O 1
ATOM 682 N N . LEU A 1 88 ? -15.969 -0.583 3.59 1 65.62 88 LEU A N 1
ATOM 683 C CA . LEU A 1 88 ? -15.953 -0.109 4.969 1 65.62 88 LEU A CA 1
ATOM 684 C C . LEU A 1 88 ? -16.812 1.144 5.125 1 65.62 88 LEU A C 1
ATOM 686 O O . LEU A 1 88 ? -17.406 1.371 6.18 1 65.62 88 LEU A O 1
ATOM 690 N N . ARG A 1 89 ? -16.766 2.131 4.121 1 62.16 89 ARG A N 1
ATOM 691 C CA . ARG A 1 89 ? -17.609 3.324 4.164 1 62.16 89 ARG A CA 1
ATOM 692 C C . ARG A 1 89 ? -19.078 2.955 4.062 1 62.16 89 ARG A C 1
ATOM 694 O O . ARG A 1 89 ? -19.953 3.738 4.457 1 62.16 89 ARG A O 1
ATOM 701 N N . GLY A 1 90 ? -19.312 1.759 3.492 1 48.03 90 GLY A N 1
ATOM 702 C CA . GLY A 1 90 ? -20.734 1.444 3.463 1 48.03 90 GLY A CA 1
ATOM 703 C C . GLY A 1 90 ? -21.312 1.175 4.84 1 48.03 90 GLY A C 1
ATOM 704 O O . GLY A 1 90 ? -20.578 0.875 5.781 1 48.03 90 GLY A O 1
ATOM 705 N N . MET B 1 1 ? -11.023 -16.422 7.402 1 53.75 1 MET B N 1
ATOM 706 C CA . MET B 1 1 ? -9.977 -15.781 8.18 1 53.75 1 MET B CA 1
ATOM 707 C C . MET B 1 1 ? -9.266 -14.711 7.355 1 53.75 1 MET B C 1
ATOM 709 O O . MET B 1 1 ? -8.961 -14.922 6.184 1 53.75 1 MET B O 1
ATOM 713 N N . ALA B 1 2 ? -9.367 -13.57 7.82 1 66.88 2 ALA B N 1
ATOM 714 C CA . ALA B 1 2 ? -8.82 -12.461 7.039 1 66.88 2 ALA B CA 1
ATOM 715 C C . ALA B 1 2 ? -7.312 -12.594 6.871 1 66.88 2 ALA B C 1
ATOM 717 O O . ALA B 1 2 ? -6.594 -12.859 7.836 1 66.88 2 ALA B O 1
ATOM 718 N N . CYS B 1 3 ? -6.816 -12.758 5.676 1 82.19 3 CYS B N 1
ATOM 719 C CA . CYS B 1 3 ? -5.395 -12.906 5.379 1 82.19 3 CYS B CA 1
ATOM 720 C C . CYS B 1 3 ? -4.605 -11.703 5.875 1 82.19 3 CYS B C 1
ATOM 722 O O . CYS B 1 3 ? -5.141 -10.594 5.961 1 82.19 3 CYS B O 1
ATOM 724 N N . PRO B 1 4 ? -3.436 -11.883 6.371 1 88.12 4 PRO B N 1
ATOM 725 C CA . PRO B 1 4 ? -2.588 -10.812 6.898 1 88.12 4 PRO B CA 1
ATOM 726 C C . PRO B 1 4 ? -2.459 -9.633 5.938 1 88.12 4 PRO B C 1
ATOM 728 O O . PRO B 1 4 ? -2.484 -8.477 6.367 1 88.12 4 PRO B O 1
ATOM 731 N N . LEU B 1 5 ? -2.51 -9.898 4.664 1 91.12 5 LEU B N 1
ATOM 732 C CA . LEU B 1 5 ? -2.375 -8.867 3.648 1 91.12 5 LEU B CA 1
ATOM 733 C C . LEU B 1 5 ? -3.625 -7.992 3.59 1 91.12 5 LEU B C 1
ATOM 735 O O . LEU B 1 5 ? -3.529 -6.762 3.547 1 91.12 5 LEU B O 1
ATOM 739 N N . ASP B 1 6 ? -4.77 -8.617 3.654 1 91.06 6 ASP B N 1
ATOM 740 C CA . ASP B 1 6 ? -6.051 -7.922 3.645 1 91.06 6 ASP B CA 1
ATOM 741 C C . ASP B 1 6 ? -6.188 -7.008 4.863 1 91.06 6 ASP B C 1
ATOM 743 O O . ASP B 1 6 ? -6.711 -5.898 4.758 1 91.06 6 ASP B O 1
ATOM 747 N N . GLN B 1 7 ? -5.766 -7.543 5.992 1 89.5 7 GLN B N 1
ATOM 748 C CA . GLN B 1 7 ? -5.848 -6.789 7.238 1 89.5 7 GLN B CA 1
ATOM 749 C C . GLN B 1 7 ? -4.938 -5.562 7.199 1 89.5 7 GLN B C 1
ATOM 751 O O . GLN B 1 7 ? -5.324 -4.484 7.66 1 89.5 7 GLN B O 1
ATOM 756 N N . ALA B 1 8 ? -3.727 -5.777 6.621 1 91.62 8 ALA B N 1
ATOM 757 C CA . ALA B 1 8 ? -2.764 -4.688 6.5 1 91.62 8 ALA B CA 1
ATOM 758 C C . ALA B 1 8 ? -3.309 -3.572 5.613 1 91.62 8 ALA B C 1
ATOM 760 O O . ALA B 1 8 ? -3.24 -2.395 5.973 1 91.62 8 ALA B O 1
ATOM 761 N N . ILE B 1 9 ? -3.959 -3.988 4.52 1 91.88 9 ILE B N 1
ATOM 762 C CA . ILE B 1 9 ? -4.527 -3.031 3.578 1 91.88 9 ILE B CA 1
ATOM 763 C C . ILE B 1 9 ? -5.676 -2.271 4.238 1 91.88 9 ILE B C 1
ATOM 765 O O . ILE B 1 9 ? -5.797 -1.055 4.078 1 91.88 9 ILE B O 1
ATOM 769 N N . GLY B 1 10 ? -6.438 -2.934 4.906 1 89.94 10 GLY B N 1
ATOM 770 C CA . GLY B 1 10 ? -7.551 -2.311 5.602 1 89.94 10 GLY B CA 1
ATOM 771 C C . GLY B 1 10 ? -7.117 -1.281 6.629 1 89.94 10 GLY B C 1
ATOM 772 O O . GLY B 1 10 ? -7.746 -0.228 6.762 1 89.94 10 GLY B O 1
ATOM 773 N N . LEU B 1 11 ? -6.07 -1.638 7.312 1 90.62 11 LEU B N 1
ATOM 774 C CA . LEU B 1 11 ? -5.547 -0.736 8.336 1 90.62 11 LEU B CA 1
ATOM 775 C C . LEU B 1 11 ? -5.008 0.544 7.703 1 90.62 11 LEU B C 1
ATOM 777 O O . LEU B 1 11 ? -5.238 1.64 8.219 1 90.62 11 LEU B O 1
ATOM 781 N N . LEU B 1 12 ? -4.297 0.355 6.555 1 91.38 12 LEU B N 1
ATOM 782 C CA . LEU B 1 12 ? -3.746 1.502 5.84 1 91.38 12 LEU B CA 1
ATOM 783 C C . LEU B 1 12 ? -4.855 2.453 5.402 1 91.38 12 LEU B C 1
ATOM 785 O O . LEU B 1 12 ? -4.723 3.672 5.535 1 91.38 12 LEU B O 1
ATOM 789 N N . VAL B 1 13 ? -5.973 1.896 4.906 1 91.62 13 VAL B N 1
ATOM 790 C CA . VAL B 1 13 ? -7.121 2.672 4.449 1 91.62 13 VAL B CA 1
ATOM 791 C C . VAL B 1 13 ? -7.785 3.361 5.641 1 91.62 13 VAL B C 1
ATOM 793 O O . VAL B 1 13 ? -8.164 4.531 5.555 1 91.62 13 VAL B O 1
ATOM 796 N N . ALA B 1 14 ? -7.918 2.635 6.734 1 90.25 14 ALA B N 1
ATOM 797 C CA . ALA B 1 14 ? -8.562 3.166 7.93 1 90.25 14 ALA B CA 1
ATOM 798 C C . ALA B 1 14 ? -7.805 4.375 8.477 1 90.25 14 ALA B C 1
ATOM 800 O O . ALA B 1 14 ? -8.414 5.383 8.844 1 90.25 14 ALA B O 1
ATOM 801 N N . ILE B 1 15 ? -6.539 4.25 8.484 1 91.25 15 ILE B N 1
ATOM 802 C CA . ILE B 1 15 ? -5.691 5.328 8.984 1 91.25 15 ILE B CA 1
ATOM 803 C C . ILE B 1 15 ? -5.793 6.535 8.047 1 91.25 15 ILE B C 1
ATOM 805 O O . ILE B 1 15 ? -5.887 7.676 8.5 1 91.25 15 ILE B O 1
ATOM 809 N N . PHE B 1 16 ? -5.805 6.258 6.719 1 90.69 16 PHE B N 1
ATOM 810 C CA . PHE B 1 16 ? -5.949 7.312 5.719 1 90.69 16 PHE B CA 1
ATOM 811 C C . PHE B 1 16 ? -7.238 8.102 5.945 1 90.69 16 PHE B C 1
ATOM 813 O O . PHE B 1 16 ? -7.219 9.328 5.973 1 90.69 16 PHE B O 1
ATOM 820 N N . HIS B 1 17 ? -8.305 7.414 6.184 1 88.5 17 HIS B N 1
ATOM 821 C CA . HIS B 1 17 ? -9.609 8.031 6.367 1 88.5 17 HIS B CA 1
ATOM 822 C C . HIS B 1 17 ? -9.711 8.711 7.727 1 88.5 17 HIS B C 1
ATOM 824 O O . HIS B 1 17 ? -10.484 9.656 7.895 1 88.5 17 HIS B O 1
ATOM 830 N N . LYS B 1 18 ? -8.914 8.133 8.625 1 90.5 18 LYS B N 1
ATOM 831 C CA . LYS B 1 18 ? -8.906 8.703 9.969 1 90.5 18 LYS B CA 1
ATOM 832 C C . LYS B 1 18 ? -8.398 10.141 9.945 1 90.5 18 LYS B C 1
ATOM 834 O O . LYS B 1 18 ? -8.93 11 10.656 1 90.5 18 LYS B O 1
ATOM 839 N N . TYR B 1 19 ? -7.445 10.43 9 1 90.88 19 TYR B N 1
ATOM 840 C CA . TYR B 1 19 ? -6.824 11.742 8.945 1 90.88 19 TYR B CA 1
ATOM 841 C C . TYR B 1 19 ? -7.309 12.523 7.73 1 90.88 19 TYR B C 1
ATOM 843 O O . TYR B 1 19 ? -7.305 13.758 7.738 1 90.88 19 TYR B O 1
ATOM 851 N N . SER B 1 20 ? -7.68 11.977 6.516 1 87.81 20 SER B N 1
ATOM 852 C CA . SER B 1 20 ? -8.062 12.594 5.254 1 87.81 20 SER B CA 1
ATOM 853 C C . SER B 1 20 ? -9.406 13.305 5.375 1 87.81 20 SER B C 1
ATOM 855 O O . SER B 1 20 ? -9.703 14.227 4.609 1 87.81 20 SER B O 1
ATOM 857 N N . GLY B 1 21 ? -10.156 13.039 6.445 1 80.12 21 GLY B N 1
ATOM 858 C CA . GLY B 1 21 ? -11.492 13.594 6.574 1 80.12 21 GLY B CA 1
ATOM 859 C C . GLY B 1 21 ? -11.594 14.664 7.645 1 80.12 21 GLY B C 1
ATOM 860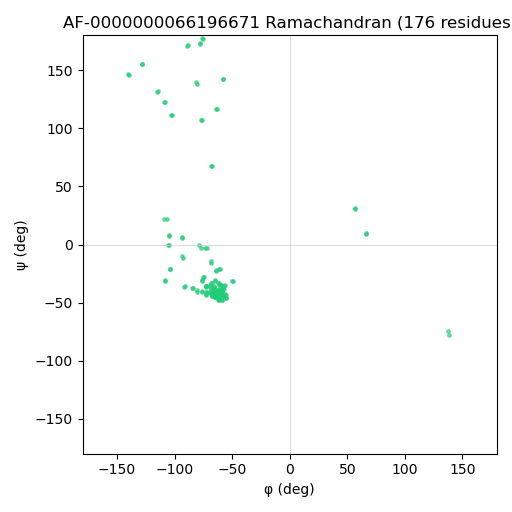 O O . GLY B 1 21 ? -12.695 15 8.094 1 80.12 21 GLY B O 1
ATOM 861 N N . GLN B 1 22 ? -10.391 15.164 7.871 1 83.56 22 GLN B N 1
ATOM 862 C CA . GLN B 1 22 ? -10.414 16.156 8.93 1 83.56 22 GLN B CA 1
ATOM 863 C C . GLN B 1 22 ? -10.898 17.516 8.406 1 83.56 22 GLN B C 1
ATOM 865 O O . GLN B 1 22 ? -11.68 18.188 9.07 1 83.56 22 GLN B O 1
ATOM 870 N N . GLU B 1 23 ? -10.414 17.812 7.164 1 80.38 23 GLU B N 1
ATOM 871 C CA . GLU B 1 23 ? -10.758 19.109 6.609 1 80.38 23 GLU B CA 1
ATOM 872 C C . GLU B 1 23 ? -11.828 18.984 5.531 1 80.38 23 GLU B C 1
ATOM 874 O O . GLU B 1 23 ? -12.148 19.969 4.852 1 80.38 23 GLU B O 1
ATOM 879 N N . GLY B 1 24 ? -12.477 17.766 5.273 1 76.81 24 GLY B N 1
ATOM 880 C CA . GLY B 1 24 ? -13.547 17.688 4.293 1 76.81 24 GLY B CA 1
ATOM 881 C C . GLY B 1 24 ? -13.445 16.453 3.408 1 76.81 24 GLY B C 1
ATOM 882 O O . GLY B 1 24 ? -14.328 15.594 3.426 1 76.81 24 GLY B O 1
ATOM 883 N N . ASP B 1 25 ? -12.438 16.578 2.471 1 80.31 25 ASP B N 1
ATOM 884 C CA . ASP B 1 25 ? -12.336 15.508 1.475 1 80.31 25 ASP B CA 1
ATOM 885 C C . ASP B 1 25 ? -11.688 14.266 2.066 1 80.31 25 ASP B C 1
ATOM 887 O O . ASP B 1 25 ? -10.531 14.305 2.494 1 80.31 25 ASP B O 1
ATOM 891 N N . LYS B 1 26 ? -12.484 13.297 2.281 1 83.06 26 LYS B N 1
ATOM 892 C CA . LYS B 1 26 ? -12.016 12.047 2.871 1 83.06 26 LYS B CA 1
ATOM 893 C C . LYS B 1 26 ? -11.195 11.234 1.868 1 83.06 26 LYS B C 1
ATOM 895 O O . LYS B 1 26 ? -10.695 10.156 2.191 1 83.06 26 LYS B O 1
ATOM 900 N N . ASN B 1 27 ? -11.109 11.766 0.656 1 85.19 27 ASN B N 1
ATOM 901 C CA . ASN B 1 27 ? -10.398 11.039 -0.39 1 85.19 27 ASN B CA 1
ATOM 902 C C . ASN B 1 27 ? -9.039 11.664 -0.682 1 85.19 27 ASN B C 1
ATOM 904 O O . ASN B 1 27 ? -8.297 11.172 -1.539 1 85.19 27 ASN B O 1
ATOM 908 N N . THR B 1 28 ? -8.773 12.68 -0 1 90.38 28 THR B N 1
ATOM 909 C CA . THR B 1 28 ? -7.508 13.383 -0.215 1 90.38 28 THR B CA 1
ATOM 910 C C . THR B 1 28 ? -6.91 13.828 1.113 1 90.38 28 THR B C 1
ATOM 912 O O . THR B 1 28 ? -7.633 14.039 2.09 1 90.38 28 THR B O 1
ATOM 915 N N . LEU B 1 29 ? -5.578 13.836 1.219 1 92.75 29 LEU B N 1
ATOM 916 C CA . LEU B 1 29 ? -4.848 14.289 2.398 1 92.75 29 LEU B CA 1
ATOM 917 C C . LEU B 1 29 ? -4.152 15.617 2.133 1 92.75 29 LEU B C 1
ATOM 919 O O . LEU B 1 29 ? -3.451 15.766 1.129 1 92.75 29 LEU B O 1
ATOM 923 N N . SER B 1 30 ? -4.465 16.609 2.945 1 93.12 30 SER B N 1
ATOM 924 C CA . SER B 1 30 ? -3.77 17.891 2.834 1 93.12 30 SER B CA 1
ATOM 925 C C . SER B 1 30 ? -2.383 17.828 3.469 1 93.12 30 SER B C 1
ATOM 927 O O . SER B 1 30 ? -2.033 16.828 4.105 1 93.12 30 SER B O 1
ATOM 929 N N . LYS B 1 31 ? -1.639 18.859 3.291 1 91.88 31 LYS B N 1
ATOM 930 C CA . LYS B 1 31 ? -0.296 18.922 3.861 1 91.88 31 LYS B CA 1
ATOM 931 C C . LYS B 1 31 ? -0.331 18.703 5.371 1 91.88 31 LYS B C 1
ATOM 933 O O . LYS B 1 31 ? 0.479 17.953 5.918 1 91.88 31 LYS B O 1
ATOM 938 N N . SER B 1 32 ? -1.287 19.344 5.98 1 93.19 32 SER B N 1
ATOM 939 C CA . SER B 1 32 ? -1.431 19.266 7.43 1 93.19 32 SER B CA 1
ATOM 940 C C . SER B 1 32 ? -1.841 17.859 7.859 1 93.19 32 SER B C 1
ATOM 942 O O . SER B 1 32 ? -1.335 17.328 8.852 1 93.19 32 SER B O 1
ATOM 944 N N . GLU B 1 33 ? -2.762 17.281 7.09 1 95.19 33 GLU B N 1
ATOM 945 C CA . GLU B 1 33 ? -3.246 15.938 7.398 1 95.19 33 GLU B CA 1
ATOM 946 C C . GLU B 1 33 ? -2.15 14.891 7.203 1 95.19 33 GLU B C 1
ATOM 948 O O . GLU B 1 33 ? -2.01 13.969 8.008 1 95.19 33 GLU B O 1
ATOM 953 N N . LEU B 1 34 ? -1.428 15.109 6.074 1 93.38 34 LEU B N 1
ATOM 954 C CA . LEU B 1 34 ? -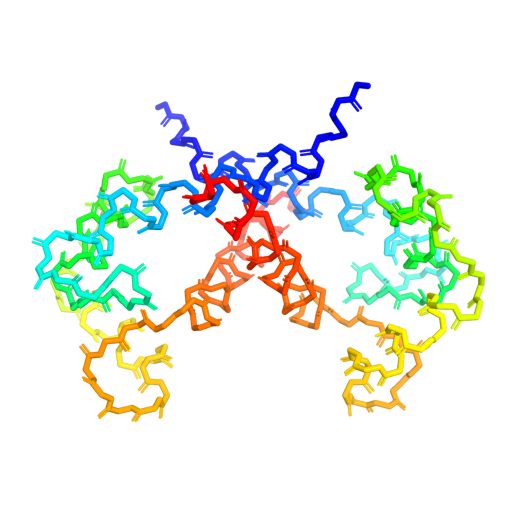0.314 14.203 5.801 1 93.38 34 LEU B CA 1
ATOM 955 C C . LEU B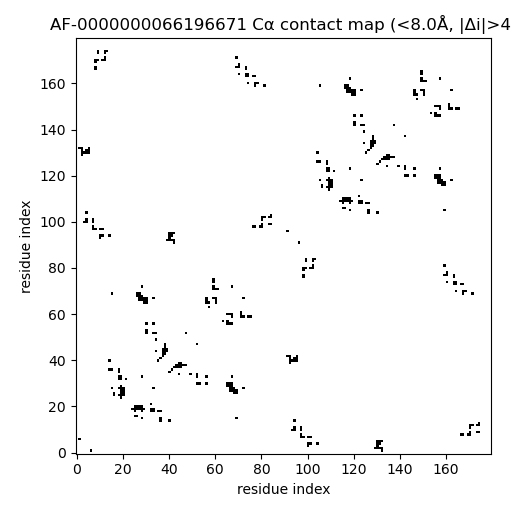 1 34 ? 0.719 14.266 6.922 1 93.38 34 LEU B C 1
ATOM 957 O O . LEU B 1 34 ? 1.204 13.227 7.379 1 93.38 34 LEU B O 1
ATOM 961 N N . LYS B 1 35 ? 0.983 15.445 7.375 1 93.94 35 LYS B N 1
ATOM 962 C CA . LYS B 1 35 ? 1.938 15.648 8.461 1 93.94 35 LYS B CA 1
ATOM 963 C C . LYS B 1 35 ? 1.484 14.945 9.734 1 93.94 35 LYS B C 1
ATOM 965 O O . LYS B 1 35 ? 2.273 14.25 10.383 1 93.94 35 LYS B O 1
ATOM 970 N N . GLU B 1 36 ? 0.27 15.102 10.07 1 93.19 36 GLU B N 1
ATOM 971 C CA . GLU B 1 36 ? -0.301 14.484 11.266 1 93.19 36 GLU B CA 1
ATOM 972 C C . GLU B 1 36 ? -0.29 12.961 11.156 1 93.19 36 GLU B C 1
ATOM 974 O O . GLU B 1 36 ? 0.055 12.273 12.117 1 93.19 36 GLU B O 1
ATOM 979 N N . LEU B 1 37 ? -0.716 12.547 9.961 1 93.12 37 LEU B N 1
ATOM 980 C CA . LEU B 1 37 ? -0.731 11.117 9.711 1 93.12 37 LEU B CA 1
ATOM 981 C C . LEU B 1 37 ? 0.664 10.516 9.867 1 93.12 37 LEU B C 1
ATOM 983 O O . LEU B 1 37 ? 0.841 9.523 10.57 1 93.12 37 LEU B O 1
ATOM 987 N N . ILE B 1 38 ? 1.684 11.133 9.266 1 93.19 38 ILE B N 1
ATOM 988 C CA . ILE B 1 38 ? 3.059 10.648 9.305 1 93.19 38 ILE B CA 1
ATOM 989 C C . ILE B 1 38 ? 3.596 10.727 10.727 1 93.19 38 ILE B C 1
ATOM 991 O O . ILE B 1 38 ? 4.227 9.789 11.219 1 93.19 38 ILE B O 1
ATOM 995 N N . GLN B 1 39 ? 3.266 11.789 11.469 1 92.94 39 GLN B N 1
ATOM 996 C CA . GLN B 1 39 ? 3.787 12.016 12.812 1 92.94 39 GLN B CA 1
ATOM 997 C C . GLN B 1 39 ? 3.098 11.117 13.836 1 92.94 39 GLN B C 1
ATOM 999 O O . GLN B 1 39 ? 3.719 10.68 14.805 1 92.94 39 GLN B O 1
ATOM 1004 N N . LYS B 1 40 ? 1.87 10.812 13.555 1 91.94 40 LYS B N 1
ATOM 1005 C CA . LYS B 1 40 ? 1.082 10.023 14.492 1 91.94 40 LYS B CA 1
ATOM 1006 C C . LYS B 1 40 ? 1.183 8.531 14.18 1 91.94 40 LYS B C 1
ATOM 1008 O O . LYS B 1 40 ? 1.152 7.699 15.078 1 91.94 40 LYS B O 1
ATOM 1013 N N . GLU B 1 41 ? 1.246 8.234 12.875 1 92.19 41 GLU B N 1
ATOM 1014 C CA . GLU B 1 41 ? 1.144 6.84 12.453 1 92.19 41 GLU B CA 1
ATOM 1015 C C . GLU B 1 41 ? 2.508 6.277 12.07 1 92.19 41 GLU B C 1
ATOM 1017 O O . GLU B 1 41 ? 2.672 5.062 11.938 1 92.19 41 GLU B O 1
ATOM 1022 N N . LEU B 1 42 ? 3.422 7.145 11.758 1 89.81 42 LEU B N 1
ATOM 1023 C CA . LEU B 1 42 ? 4.754 6.691 11.367 1 89.81 42 LEU B CA 1
ATOM 1024 C C . LEU B 1 42 ? 5.797 7.133 12.391 1 89.81 42 LEU B C 1
ATOM 1026 O O . LEU B 1 42 ? 5.828 8.305 12.781 1 89.81 42 LEU B O 1
ATOM 1030 N N . THR B 1 43 ? 6.625 6.184 12.781 1 88.69 43 THR B N 1
ATOM 1031 C CA . THR B 1 43 ? 7.684 6.488 13.742 1 88.69 43 THR B CA 1
ATOM 1032 C C . THR B 1 43 ? 8.742 7.383 13.102 1 88.69 43 THR B C 1
ATOM 1034 O O . THR B 1 43 ? 9.258 8.305 13.742 1 88.69 43 THR B O 1
ATOM 1037 N N . ILE B 1 44 ? 8.961 7.141 11.859 1 83.12 44 ILE B N 1
ATOM 1038 C CA . ILE B 1 44 ? 9.969 7.902 11.125 1 83.12 44 ILE B CA 1
ATOM 1039 C C . ILE B 1 44 ? 9.453 9.32 10.867 1 83.12 44 ILE B C 1
ATOM 1041 O O . ILE B 1 44 ? 10.242 10.266 10.805 1 83.12 44 ILE B O 1
ATOM 1045 N N . GLY B 1 45 ? 8.156 9.43 10.633 1 87.94 45 GLY B N 1
ATOM 1046 C CA . GLY B 1 45 ? 7.531 10.711 10.359 1 87.94 45 GLY B CA 1
ATOM 1047 C C . GLY B 1 45 ? 7.59 11.672 11.531 1 87.94 45 GLY B C 1
ATOM 1048 O O . GLY B 1 45 ? 7.672 12.883 11.344 1 87.94 45 GLY B O 1
ATOM 1049 N N . ALA B 1 46 ? 7.566 11.055 12.742 1 85.38 46 ALA B N 1
ATOM 1050 C CA . ALA B 1 46 ? 7.625 11.898 13.938 1 85.38 46 ALA B CA 1
ATOM 1051 C C . ALA B 1 46 ? 8.922 12.703 13.977 1 85.38 46 ALA B C 1
ATOM 1053 O O . ALA B 1 46 ? 8.969 13.773 14.594 1 85.38 46 ALA B O 1
ATOM 1054 N N . LYS B 1 47 ? 9.906 12.172 13.211 1 89 47 LYS B N 1
ATOM 1055 C CA . LYS B 1 47 ? 11.211 12.836 13.195 1 89 47 LYS B CA 1
ATOM 1056 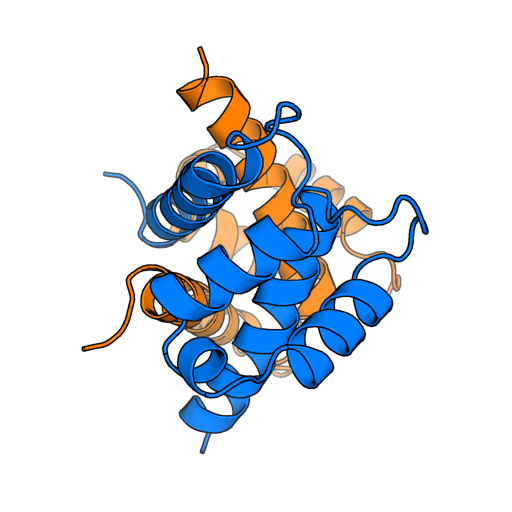C C . LYS B 1 47 ? 11.305 13.828 12.039 1 89 47 LYS B C 1
ATOM 1058 O O . LYS B 1 47 ? 12.211 14.672 12.008 1 89 47 LYS B O 1
ATOM 1063 N N . LEU B 1 48 ? 10.266 13.711 11.195 1 89.88 48 LEU B N 1
ATOM 1064 C CA . LEU B 1 48 ? 10.273 14.586 10.023 1 89.88 48 LEU B CA 1
ATOM 1065 C C . LEU B 1 48 ? 9.758 15.977 10.391 1 89.88 48 LEU B C 1
ATOM 1067 O O . LEU B 1 48 ? 8.828 16.109 11.18 1 89.88 48 LEU B O 1
ATOM 1071 N N . GLN B 1 49 ? 10.406 17 9.828 1 92.31 49 GLN B N 1
ATOM 1072 C CA . GLN B 1 49 ? 9.992 18.391 10.078 1 92.31 49 GLN B CA 1
ATOM 1073 C C . GLN B 1 49 ? 8.953 18.844 9.062 1 92.31 49 GLN B C 1
ATOM 1075 O O . GLN B 1 49 ? 8.711 18.156 8.07 1 92.31 49 GLN B O 1
ATOM 1080 N N . ASP B 1 50 ? 8.398 19.953 9.289 1 93.56 50 ASP B N 1
ATOM 1081 C CA . ASP B 1 50 ? 7.391 20.531 8.406 1 93.56 50 ASP B CA 1
ATOM 1082 C C . ASP B 1 50 ? 7.93 20.688 6.988 1 93.56 50 ASP B C 1
ATOM 1084 O O . ASP B 1 50 ? 7.195 20.5 6.016 1 93.56 50 ASP B O 1
ATOM 1088 N N . ALA B 1 51 ? 9.203 21 6.973 1 93.88 51 ALA B N 1
ATOM 1089 C CA . ALA B 1 51 ? 9.844 21.219 5.68 1 93.88 51 ALA B CA 1
ATOM 1090 C C . ALA B 1 51 ? 9.961 19.906 4.898 1 93.88 51 ALA B C 1
ATOM 1092 O O . ALA B 1 51 ? 9.734 19.891 3.686 1 93.88 51 ALA B O 1
ATOM 1093 N N . GLU B 1 52 ? 10.32 18.844 5.617 1 92.44 52 GLU B N 1
ATOM 1094 C CA . GLU B 1 52 ? 10.445 17.531 5 1 92.44 52 GLU B CA 1
ATOM 1095 C C . GLU B 1 52 ? 9.086 16.984 4.562 1 92.44 52 GLU B C 1
ATOM 1097 O O . GLU B 1 52 ? 8.969 16.391 3.486 1 92.44 52 GLU B O 1
ATOM 1102 N N . ILE B 1 53 ? 8.133 17.234 5.355 1 92.62 53 ILE B N 1
ATOM 1103 C CA . ILE B 1 53 ? 6.77 16.812 5.055 1 92.62 53 ILE B CA 1
ATOM 1104 C C . ILE B 1 53 ? 6.262 17.547 3.816 1 92.62 53 ILE B C 1
ATOM 1106 O O . ILE B 1 53 ? 5.645 16.938 2.939 1 92.62 53 ILE B O 1
ATOM 1110 N N . ALA B 1 54 ? 6.527 18.844 3.814 1 91.88 54 ALA B N 1
ATOM 1111 C CA . ALA B 1 54 ? 6.113 19.672 2.686 1 91.88 54 ALA B CA 1
ATOM 1112 C C . ALA B 1 54 ? 6.738 19.172 1.385 1 91.88 54 ALA B C 1
ATOM 1114 O O . ALA B 1 54 ? 6.07 19.125 0.348 1 91.88 54 ALA B O 1
ATOM 1115 N N . LYS B 1 55 ? 8 18.812 1.46 1 92.44 55 LYS B N 1
ATOM 1116 C CA . LYS B 1 55 ? 8.703 18.281 0.296 1 92.44 55 LYS B CA 1
ATOM 1117 C C . LYS B 1 55 ? 8.117 16.953 -0.139 1 92.44 55 LYS B C 1
ATOM 1119 O O . LYS B 1 55 ? 7.973 16.688 -1.335 1 92.44 55 LYS B O 1
ATOM 1124 N N . LEU B 1 56 ? 7.891 16.141 0.903 1 89.56 56 LEU B N 1
ATOM 1125 C CA . LEU B 1 56 ? 7.285 14.836 0.652 1 89.56 56 LEU B CA 1
ATOM 1126 C C . LEU B 1 56 ? 5.926 14.992 -0.023 1 89.56 56 LEU B C 1
ATOM 1128 O O . LEU B 1 56 ? 5.625 14.297 -0.991 1 89.56 56 LEU B O 1
ATOM 1132 N N . MET B 1 57 ? 5.137 15.914 0.486 1 90.56 57 MET B N 1
ATOM 1133 C CA . MET B 1 57 ? 3.822 16.203 -0.082 1 90.56 57 MET B CA 1
ATOM 1134 C C . MET B 1 57 ? 3.943 16.656 -1.532 1 90.56 57 MET B C 1
ATOM 1136 O O . MET B 1 57 ? 3.182 16.219 -2.393 1 90.56 57 MET B O 1
ATOM 1140 N N . ASP B 1 58 ? 4.988 17.484 -1.75 1 91.06 58 ASP B N 1
ATOM 1141 C CA . ASP B 1 58 ? 5.23 18.016 -3.086 1 91.06 58 ASP B CA 1
ATOM 1142 C C . ASP B 1 58 ? 5.656 16.906 -4.051 1 91.06 58 ASP B C 1
ATOM 1144 O O . ASP B 1 58 ? 5.281 16.938 -5.227 1 91.06 58 ASP B O 1
ATOM 1148 N N . ASP B 1 59 ? 6.363 15.953 -3.482 1 88.19 59 ASP B N 1
ATOM 1149 C CA . ASP B 1 59 ? 6.836 14.828 -4.281 1 88.19 59 ASP B CA 1
ATOM 1150 C C . ASP B 1 59 ? 5.688 13.891 -4.648 1 88.19 59 ASP B C 1
ATOM 1152 O O . ASP B 1 59 ? 5.625 13.391 -5.77 1 88.19 59 ASP B O 1
ATOM 1156 N N . LEU B 1 60 ? 4.809 13.797 -3.67 1 86.94 60 LEU B N 1
ATOM 1157 C CA . LEU B 1 60 ? 3.688 12.883 -3.838 1 86.94 60 LEU B CA 1
ATOM 1158 C C . LEU B 1 60 ? 2.559 13.547 -4.617 1 86.94 60 LEU B C 1
ATOM 1160 O O . LEU B 1 60 ? 1.856 12.883 -5.387 1 86.94 60 LEU B O 1
ATOM 1164 N N . ASP B 1 61 ? 2.408 14.938 -4.281 1 87.44 61 ASP B N 1
ATOM 1165 C CA . ASP B 1 61 ? 1.347 15.719 -4.91 1 87.44 61 ASP B CA 1
ATOM 1166 C C . ASP B 1 61 ? 1.612 15.898 -6.402 1 87.44 61 ASP B C 1
ATOM 1168 O O . ASP B 1 61 ? 1.834 17.016 -6.867 1 87.44 61 ASP B O 1
ATOM 1172 N N . ARG B 1 62 ? 1.524 14.773 -7.066 1 75.62 62 ARG B N 1
ATOM 1173 C CA . ARG B 1 62 ? 1.799 14.828 -8.5 1 75.62 62 ARG B CA 1
ATOM 1174 C C . ARG B 1 62 ? 0.748 15.656 -9.227 1 75.62 62 ARG B C 1
ATOM 1176 O O . ARG B 1 62 ? 1.055 16.328 -10.211 1 75.62 62 ARG B O 1
ATOM 1183 N N . ASN B 1 63 ? -0.444 15.531 -8.75 1 74.69 63 ASN B N 1
ATOM 1184 C CA . ASN B 1 63 ? -1.553 16.234 -9.391 1 74.69 63 ASN B CA 1
ATOM 1185 C C . ASN B 1 63 ? -1.572 17.719 -9.031 1 74.69 63 ASN B C 1
ATOM 1187 O O . ASN B 1 63 ? -2.363 18.484 -9.578 1 74.69 63 ASN B O 1
ATOM 1191 N N . LYS B 1 64 ? -0.741 18.281 -8.211 1 80.31 64 LYS B N 1
ATOM 1192 C CA . LYS B 1 64 ? -0.579 19.672 -7.836 1 80.31 64 LYS B CA 1
ATOM 1193 C C . LYS B 1 64 ? -1.878 20.25 -7.277 1 80.31 64 LYS B C 1
ATOM 1195 O O . LYS B 1 64 ? -2.258 21.375 -7.602 1 80.31 64 LYS B O 1
ATOM 1200 N N . ASP B 1 65 ? -2.682 19.5 -6.652 1 86.81 65 ASP B N 1
ATOM 1201 C CA . ASP B 1 65 ? -3.906 19.969 -6.008 1 86.81 65 ASP B CA 1
ATOM 1202 C C . ASP B 1 65 ? -3.658 20.297 -4.539 1 86.81 65 ASP B C 1
ATOM 1204 O O . ASP B 1 65 ? -4.562 20.766 -3.84 1 86.81 65 ASP B O 1
ATOM 1208 N N . GLN B 1 66 ? -2.436 20.234 -4.168 1 87.62 66 GLN B N 1
ATOM 1209 C CA . GLN B 1 66 ? -1.985 20.531 -2.812 1 87.62 66 GLN B CA 1
ATOM 1210 C C . GLN B 1 66 ? -2.529 19.5 -1.817 1 87.62 66 GLN B C 1
ATOM 1212 O O . GLN B 1 66 ? -2.562 19.766 -0.612 1 87.62 66 GLN B O 1
ATOM 1217 N N . VAL B 1 67 ? -3.125 18.438 -2.311 1 91.75 67 VAL B N 1
ATOM 1218 C CA . VAL B 1 67 ? -3.633 17.359 -1.455 1 91.75 67 VAL B CA 1
ATOM 1219 C C . VAL B 1 67 ? -3.104 16.016 -1.942 1 91.75 67 VAL B C 1
ATOM 1221 O O . VAL B 1 67 ? -2.598 15.914 -3.062 1 91.75 67 VAL B O 1
ATOM 1224 N N . VAL B 1 68 ? -3.023 15.102 -1.134 1 91.75 68 VAL B N 1
ATOM 1225 C CA . VAL B 1 68 ? -2.578 13.758 -1.471 1 91.75 68 VAL B CA 1
ATOM 1226 C C . VAL B 1 68 ? -3.785 12.828 -1.585 1 91.75 68 VAL B C 1
ATOM 1228 O O . VAL B 1 68 ? -4.516 12.625 -0.612 1 91.75 68 VAL B O 1
ATOM 1231 N N . ASN B 1 69 ? -4.094 12.352 -2.807 1 88 69 ASN B N 1
ATOM 1232 C CA . ASN B 1 69 ? -5.184 11.406 -3 1 88 69 ASN B CA 1
ATOM 1233 C C . ASN B 1 69 ? -4.793 10 -2.553 1 88 69 ASN B C 1
ATOM 1235 O O . ASN B 1 69 ? -3.645 9.758 -2.176 1 88 69 ASN B O 1
ATOM 1239 N N . PHE B 1 70 ? -5.703 9.086 -2.633 1 87.06 70 PHE B N 1
ATOM 1240 C CA . PHE B 1 70 ? -5.492 7.719 -2.178 1 87.06 70 PHE B CA 1
ATOM 1241 C C . PHE B 1 70 ? -4.324 7.074 -2.914 1 87.06 70 PHE B C 1
ATOM 1243 O O . PHE B 1 70 ? -3.498 6.395 -2.303 1 87.06 70 PHE B O 1
ATOM 1250 N N . GLN B 1 71 ? -4.297 7.379 -4.16 1 85.88 71 GLN B N 1
ATOM 1251 C CA . GLN B 1 71 ? -3.264 6.777 -4.992 1 85.88 71 GLN B CA 1
ATOM 1252 C C . GLN B 1 71 ? -1.879 7.297 -4.613 1 85.88 71 GLN B C 1
ATOM 1254 O O . GLN B 1 71 ? -0.922 6.523 -4.527 1 85.88 71 GLN B O 1
ATOM 1259 N N . GLU B 1 72 ? -1.747 8.547 -4.418 1 91.44 72 GLU B N 1
ATOM 1260 C CA . GLU B 1 72 ? -0.476 9.148 -4.027 1 91.44 72 GLU B CA 1
ATOM 1261 C C . GLU B 1 72 ? -0.039 8.672 -2.646 1 91.44 72 GLU B C 1
ATOM 1263 O O . GLU B 1 72 ? 1.152 8.469 -2.4 1 91.44 72 GLU B O 1
ATOM 1268 N N . TYR B 1 73 ? -1.139 8.562 -1.825 1 90.31 73 TYR B N 1
ATOM 1269 C CA . TYR B 1 73 ? -0.879 8.039 -0.487 1 90.31 73 TYR B CA 1
ATOM 1270 C C . TYR B 1 73 ? -0.295 6.633 -0.552 1 90.31 73 TYR B C 1
ATOM 1272 O O . TYR B 1 73 ? 0.69 6.332 0.126 1 90.31 73 TYR B O 1
ATOM 1280 N N . VAL B 1 74 ? -0.844 5.852 -1.403 1 90.62 74 VAL B N 1
ATOM 1281 C CA . VAL B 1 74 ? -0.402 4.473 -1.557 1 90.62 74 VAL B CA 1
ATOM 1282 C C . VAL B 1 74 ? 1.028 4.441 -2.092 1 90.62 74 VAL B C 1
ATOM 1284 O O . VAL B 1 74 ? 1.839 3.615 -1.667 1 90.62 74 VAL B O 1
ATOM 1287 N N . THR B 1 75 ? 1.314 5.309 -3.078 1 87.5 75 THR B N 1
ATOM 1288 C CA . THR B 1 75 ? 2.652 5.395 -3.65 1 87.5 75 THR B CA 1
ATOM 1289 C C . THR B 1 75 ? 3.676 5.77 -2.58 1 87.5 75 THR B C 1
ATOM 1291 O O . THR B 1 75 ? 4.793 5.246 -2.572 1 87.5 75 THR B O 1
ATOM 1294 N N . PHE B 1 76 ? 3.252 6.68 -1.671 1 88.19 76 PHE B N 1
ATOM 1295 C CA . PHE B 1 76 ? 4.09 7.078 -0.547 1 88.19 76 PHE B CA 1
ATOM 1296 C C . PHE B 1 76 ? 4.398 5.883 0.35 1 88.19 76 PHE B C 1
ATOM 1298 O O . PHE B 1 76 ? 5.551 5.668 0.731 1 88.19 76 PHE B O 1
ATOM 1305 N N . LEU B 1 77 ? 3.387 5.098 0.703 1 90.12 77 LEU B N 1
ATOM 1306 C CA . LEU B 1 77 ? 3.549 3.914 1.541 1 90.12 77 LEU B CA 1
ATOM 1307 C C . LEU B 1 77 ? 4.5 2.914 0.892 1 90.12 77 LEU B C 1
ATOM 1309 O O . LEU B 1 77 ? 5.293 2.27 1.58 1 90.12 77 LEU B O 1
ATOM 1313 N N . GLY B 1 78 ? 4.457 2.83 -0.467 1 88.75 78 GLY B N 1
ATOM 1314 C CA . GLY B 1 78 ? 5.352 1.951 -1.204 1 88.75 78 GLY B CA 1
ATOM 1315 C C . GLY B 1 78 ? 6.809 2.359 -1.097 1 88.75 78 GLY B C 1
ATOM 1316 O O . GLY B 1 78 ? 7.691 1.505 -0.996 1 88.75 78 GLY B O 1
ATOM 1317 N N . ALA B 1 79 ? 6.996 3.682 -1.165 1 85.81 79 ALA B N 1
ATOM 1318 C CA . ALA B 1 79 ? 8.359 4.191 -1.017 1 85.81 79 ALA B CA 1
ATOM 1319 C C . ALA B 1 79 ? 8.914 3.879 0.371 1 85.81 79 ALA B C 1
ATOM 1321 O O . ALA B 1 79 ? 10.07 3.477 0.508 1 85.81 79 ALA B O 1
ATOM 1322 N N . LEU B 1 80 ? 8.016 4.059 1.372 1 86.88 80 LEU B N 1
ATOM 1323 C CA . LEU B 1 80 ? 8.414 3.752 2.742 1 86.88 80 LEU B CA 1
ATOM 1324 C C . LEU B 1 80 ? 8.734 2.27 2.9 1 86.88 80 LEU B C 1
ATOM 1326 O O . LEU B 1 80 ? 9.672 1.903 3.611 1 86.88 80 LEU B O 1
ATOM 1330 N N . ALA B 1 81 ? 7.867 1.44 2.262 1 87.88 81 ALA B N 1
ATOM 1331 C CA . ALA B 1 81 ? 8.07 -0.007 2.291 1 87.88 81 ALA B CA 1
ATOM 1332 C C . ALA B 1 81 ? 9.438 -0.382 1.729 1 87.88 81 ALA B C 1
ATOM 1334 O O . ALA B 1 81 ? 10.078 -1.314 2.217 1 87.88 81 ALA B O 1
ATOM 1335 N N . MET B 1 82 ? 9.891 0.338 0.643 1 84.25 82 MET B N 1
ATOM 1336 C CA . MET B 1 82 ? 11.188 0.075 0.035 1 84.25 82 MET B CA 1
ATOM 1337 C C . MET B 1 82 ? 12.32 0.335 1.028 1 84.25 82 MET B C 1
ATOM 1339 O O . MET B 1 82 ? 13.305 -0.405 1.064 1 84.25 82 MET B O 1
ATOM 1343 N N . ILE B 1 83 ? 12.133 1.375 1.785 1 81.81 83 ILE B N 1
ATOM 1344 C CA . ILE B 1 83 ? 13.109 1.732 2.811 1 81.81 83 ILE B CA 1
ATOM 1345 C C . ILE B 1 83 ? 13.156 0.647 3.883 1 81.81 83 ILE B C 1
ATOM 1347 O O . ILE B 1 83 ? 14.234 0.198 4.281 1 81.81 83 ILE B O 1
ATOM 1351 N N . TYR B 1 84 ? 11.945 0.151 4.273 1 77.94 84 TYR B N 1
ATOM 1352 C CA . TYR B 1 84 ? 11.867 -0.921 5.258 1 77.94 84 TYR B CA 1
ATOM 1353 C C . TYR B 1 84 ? 12.477 -2.209 4.711 1 77.94 84 TYR B C 1
ATOM 1355 O O . TYR B 1 84 ? 13.125 -2.957 5.441 1 77.94 84 TYR B O 1
ATOM 1363 N N . ASN B 1 85 ? 12.117 -2.43 3.48 1 80.12 85 ASN B N 1
ATOM 1364 C CA . ASN B 1 85 ? 12.688 -3.594 2.811 1 80.12 85 ASN B CA 1
ATOM 1365 C C . ASN B 1 85 ? 14.211 -3.57 2.844 1 80.12 85 ASN B C 1
ATOM 1367 O O . ASN B 1 85 ? 14.852 -4.602 3.066 1 80.12 85 ASN B O 1
ATOM 1371 N N . ASP B 1 86 ? 14.805 -2.475 2.553 1 80.94 86 ASP B N 1
ATOM 1372 C CA . ASP B 1 86 ? 16.25 -2.344 2.604 1 80.94 86 ASP B CA 1
ATOM 1373 C C . ASP B 1 86 ? 16.781 -2.602 4.016 1 80.94 86 ASP B C 1
ATOM 1375 O O . ASP B 1 86 ? 17.844 -3.211 4.188 1 80.94 86 ASP B O 1
ATOM 1379 N N . VAL B 1 87 ? 16.016 -2.205 4.891 1 73.31 87 VAL B N 1
ATOM 1380 C CA . VAL B 1 87 ? 16.406 -2.354 6.289 1 73.31 87 VAL B CA 1
ATOM 1381 C C . VAL B 1 87 ? 16.234 -3.807 6.727 1 73.31 87 VAL B C 1
ATOM 1383 O O . VAL B 1 87 ? 17.062 -4.355 7.441 1 73.31 87 VAL B O 1
ATOM 1386 N N . LEU B 1 88 ? 15.195 -4.367 6.289 1 65.31 88 LEU B N 1
ATOM 1387 C CA . LEU B 1 88 ? 14.922 -5.758 6.645 1 65.31 88 LEU B CA 1
ATOM 1388 C C . LEU B 1 88 ? 15.867 -6.699 5.91 1 65.31 88 LEU B C 1
ATOM 1390 O O . LEU B 1 88 ? 16.219 -7.762 6.434 1 65.31 88 LEU B O 1
ATOM 1394 N N . ARG B 1 89 ? 16.188 -6.461 4.559 1 62.09 89 ARG B N 1
ATOM 1395 C CA . ARG B 1 89 ? 17.141 -7.277 3.816 1 62.09 89 ARG B CA 1
ATOM 1396 C C . ARG B 1 89 ? 18.547 -7.152 4.402 1 62.09 89 ARG B C 1
ATOM 1398 O O . ARG B 1 89 ? 19.406 -8.008 4.168 1 62.09 89 ARG B O 1
ATOM 1405 N N . GLY B 1 90 ? 18.75 -6.035 5.121 1 47.31 90 GLY B N 1
ATOM 1406 C CA . GLY B 1 90 ? 20.094 -6.016 5.688 1 47.31 90 GLY B CA 1
ATOM 1407 C C . GLY B 1 90 ? 20.312 -7.082 6.742 1 47.31 90 GLY B C 1
ATOM 1408 O O . GLY B 1 90 ? 19.344 -7.598 7.32 1 47.31 90 GLY B O 1
#

Secondary structure (DSSP, 8-state):
---HHHHHHHHHHHHHHHHHTSSS-TTEEEHHHHHHHHHHH-TTGGG--HHHHHHHHHHH-TT-SSEEEHHHHHHHHHHHHHHHHHHHH-/---HHHHHHHHHHHHHHHHHTSSS-TTEEEHHHHHHHHHHH-TTGGG--HHHHHHHHHHH-TT-SSEEEHHHHHHHHHHHHHHHHHHHH-

pLDDT: mean 86.62, std 8.34, range [47.31, 95.19]